Protein AF-A0A934XVU7-F1 (afdb_monomer_lite)

Foldseek 3Di:
DDDDDDDDDPVVCVVCVVVVVCVVVVVVVVVVVVVVVVVCVVPPVVVVVVVVVVVVVVVPDDDDDPPPPPPPPPPDDDDPPVDDPVVVVVVVVVVVVVD

Radius of gyration: 27.8 Å; chains: 1; bounding box: 63×39×66 Å

Sequence (99 aa):
MVTIPLQLPNELARQIMPLQDRLPEIIELGLRQLAAIRKAEITYPHAKQHVLDALASTGIVTLPTPSAQRKTRVRRTPIKAGGLPASEMIVAERRASYE

Secondary structure (DSSP, 8-state):
---------HHHHHHHGGGGGGHHHHHHHHHHHHHHHHHHHHHHHHHHHHHHHHHHHTSS--PPP----------PPPP--SSPPHHHHHHHHHHHT--

Structure (mmCIF, N/CA/C/O backbone):
data_AF-A0A934XVU7-F1
#
_entry.id   AF-A0A934XVU7-F1
#
loop_
_atom_site.group_PDB
_atom_site.id
_atom_site.type_symbol
_atom_site.label_atom_id
_atom_site.label_alt_id
_atom_site.label_comp_id
_atom_site.label_asym_id
_atom_site.label_entity_id
_atom_site.label_seq_id
_atom_site.pdbx_PDB_ins_code
_atom_site.Cartn_x
_atom_site.Cartn_y
_atom_site.Cartn_z
_atom_site.occupancy
_atom_site.B_iso_or_equiv
_atom_site.auth_seq_id
_atom_site.auth_comp_id
_atom_site.auth_asym_id
_atom_site.auth_atom_id
_atom_site.pdbx_PDB_model_num
ATOM 1 N N . MET A 1 1 ? 2.782 14.261 23.821 1.00 74.19 1 MET A N 1
ATOM 2 C CA . MET A 1 1 ? 3.497 13.712 22.647 1.00 74.19 1 MET A CA 1
ATOM 3 C C . MET A 1 1 ? 3.952 12.308 22.986 1.00 74.19 1 MET A C 1
ATOM 5 O O . MET A 1 1 ? 4.354 12.087 24.121 1.00 74.19 1 MET A O 1
ATOM 9 N N . VAL A 1 2 ? 3.846 11.374 22.044 1.00 84.75 2 VAL A N 1
ATOM 10 C CA . VAL A 1 2 ? 4.326 9.994 22.201 1.00 84.75 2 VAL A CA 1
ATOM 11 C C . VAL A 1 2 ? 5.432 9.785 21.174 1.00 84.75 2 VAL A C 1
ATOM 13 O O . VAL A 1 2 ? 5.242 10.127 20.009 1.00 84.75 2 VAL A O 1
ATOM 16 N N . THR A 1 3 ? 6.572 9.248 21.602 1.00 86.44 3 THR A N 1
ATOM 17 C CA . THR A 1 3 ? 7.717 8.969 20.726 1.00 86.44 3 THR A CA 1
ATOM 18 C C . THR A 1 3 ? 7.806 7.470 20.488 1.00 86.44 3 THR A C 1
ATOM 20 O O . THR A 1 3 ? 7.890 6.699 21.442 1.00 86.44 3 THR A O 1
ATOM 23 N N . ILE A 1 4 ? 7.788 7.059 19.220 1.00 84.62 4 ILE A N 1
ATOM 24 C CA . ILE A 1 4 ? 7.864 5.653 18.814 1.00 84.62 4 ILE A CA 1
ATOM 25 C C . ILE A 1 4 ? 9.166 5.459 18.026 1.00 84.62 4 ILE A C 1
ATOM 27 O O . ILE A 1 4 ? 9.293 6.036 16.944 1.00 84.62 4 ILE A O 1
ATOM 31 N N . PRO A 1 5 ? 10.143 4.685 18.534 1.00 87.25 5 PRO A N 1
ATOM 32 C CA . PRO A 1 5 ? 11.341 4.362 17.770 1.00 87.25 5 PRO A CA 1
ATOM 33 C C . PRO A 1 5 ? 10.997 3.369 16.653 1.00 87.25 5 PRO A C 1
ATOM 35 O O . PRO A 1 5 ? 10.317 2.370 16.886 1.00 87.25 5 PRO A O 1
ATOM 38 N N . LEU A 1 6 ? 11.479 3.635 15.439 1.00 84.88 6 LEU A N 1
ATOM 39 C CA . LEU A 1 6 ? 11.256 2.788 14.268 1.00 84.88 6 LEU A CA 1
ATOM 40 C C . LEU A 1 6 ? 12.588 2.246 13.755 1.00 84.88 6 LEU A C 1
ATOM 42 O O . LEU A 1 6 ? 13.559 2.987 13.620 1.00 84.88 6 LEU A O 1
ATOM 46 N N . GLN A 1 7 ? 12.614 0.955 13.435 1.00 90.69 7 GLN A N 1
ATOM 47 C CA . GLN A 1 7 ? 13.713 0.344 12.696 1.00 90.69 7 GLN A CA 1
ATOM 48 C C . GLN A 1 7 ? 13.332 0.300 11.219 1.00 90.69 7 GLN A C 1
ATOM 50 O O . GLN A 1 7 ? 12.301 -0.265 10.856 1.00 90.69 7 GLN A O 1
ATOM 55 N N . LEU A 1 8 ? 14.154 0.921 10.374 1.00 89.00 8 LEU A N 1
ATOM 56 C CA . LEU A 1 8 ? 13.930 1.005 8.935 1.00 89.00 8 LEU A CA 1
ATOM 57 C C . LEU A 1 8 ? 15.075 0.312 8.189 1.00 89.00 8 LEU A C 1
ATOM 59 O O . LEU A 1 8 ? 16.225 0.411 8.621 1.00 89.00 8 LEU A O 1
ATOM 63 N N . PRO A 1 9 ? 14.801 -0.347 7.050 1.00 95.00 9 PRO A N 1
ATOM 64 C CA . PRO A 1 9 ? 15.853 -0.819 6.161 1.00 95.00 9 PRO A CA 1
ATOM 65 C C . PRO A 1 9 ? 16.754 0.336 5.712 1.00 95.00 9 PRO A C 1
ATOM 67 O O . PRO A 1 9 ? 16.268 1.432 5.425 1.00 95.00 9 PRO A O 1
ATOM 70 N N . ASN A 1 10 ? 18.058 0.078 5.590 1.00 92.31 10 ASN A N 1
ATOM 71 C CA . ASN A 1 10 ? 19.056 1.102 5.255 1.00 92.31 10 ASN A CA 1
ATOM 72 C C . ASN A 1 10 ? 18.738 1.861 3.956 1.00 92.31 10 ASN A C 1
ATOM 74 O O . ASN A 1 10 ? 19.009 3.053 3.848 1.00 92.31 10 ASN A O 1
ATOM 78 N N . GLU A 1 11 ? 18.155 1.183 2.972 1.00 93.50 11 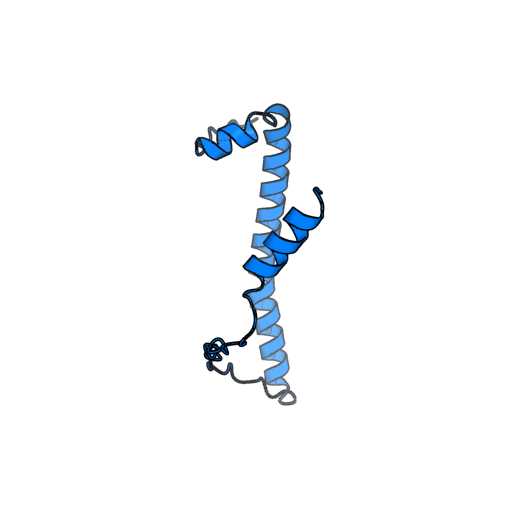GLU A N 1
ATOM 79 C CA . GLU A 1 11 ? 17.765 1.787 1.695 1.00 93.50 11 GLU A CA 1
ATOM 80 C C . GLU A 1 11 ? 16.638 2.810 1.870 1.00 93.50 11 GLU A C 1
ATOM 82 O O . GLU A 1 11 ? 16.738 3.935 1.380 1.00 93.50 11 GLU A O 1
ATOM 87 N N . LEU A 1 12 ? 15.608 2.452 2.642 1.00 88.62 12 LEU A N 1
ATOM 88 C CA . LEU A 1 12 ? 14.505 3.347 2.988 1.00 88.62 12 LEU A CA 1
ATOM 89 C C . LEU A 1 12 ? 14.991 4.516 3.842 1.00 88.62 12 LEU A C 1
ATOM 91 O O . LEU A 1 12 ? 14.612 5.654 3.586 1.00 88.62 12 LEU A O 1
ATOM 95 N N . ALA A 1 13 ? 15.879 4.260 4.805 1.00 90.12 13 ALA A N 1
ATOM 96 C CA . ALA A 1 13 ? 16.467 5.311 5.626 1.00 90.12 13 ALA A CA 1
ATOM 97 C C . ALA A 1 13 ? 17.184 6.363 4.764 1.00 90.12 13 ALA A C 1
ATOM 99 O O . ALA A 1 13 ? 16.967 7.554 4.959 1.00 90.12 13 ALA A O 1
ATOM 100 N N . ARG A 1 14 ? 17.962 5.943 3.754 1.00 92.81 14 ARG A N 1
ATOM 101 C CA . ARG A 1 14 ? 18.642 6.864 2.821 1.00 92.81 14 ARG A CA 1
ATOM 102 C C . ARG A 1 14 ? 17.670 7.702 1.994 1.00 92.81 14 ARG A C 1
ATOM 104 O O . ARG A 1 14 ? 17.941 8.873 1.757 1.00 92.81 14 ARG A O 1
ATOM 111 N N . GLN A 1 15 ? 16.559 7.117 1.557 1.00 88.06 15 GLN A N 1
ATOM 112 C CA . GLN A 1 15 ? 15.545 7.825 0.767 1.00 88.06 15 GLN A CA 1
ATOM 113 C C . GLN A 1 15 ? 14.733 8.815 1.605 1.00 88.06 15 GLN A C 1
ATOM 115 O O . GLN A 1 15 ? 14.298 9.845 1.100 1.00 88.06 15 GLN A O 1
ATOM 120 N N . ILE A 1 16 ? 14.529 8.495 2.880 1.00 89.00 16 ILE A N 1
ATOM 121 C CA . ILE A 1 16 ? 13.703 9.269 3.804 1.00 89.00 16 ILE A CA 1
ATOM 122 C C . ILE A 1 16 ? 14.508 10.365 4.509 1.00 89.00 16 ILE A C 1
ATOM 124 O O . ILE A 1 16 ? 13.935 11.380 4.892 1.00 89.00 16 ILE A O 1
ATOM 128 N N . MET A 1 17 ? 15.824 10.195 4.657 1.00 88.50 17 MET A N 1
ATOM 129 C CA . MET A 1 17 ? 16.709 11.153 5.327 1.00 88.50 17 MET A CA 1
ATOM 130 C C . MET A 1 17 ? 16.531 12.610 4.845 1.00 88.50 17 MET A C 1
ATOM 132 O O . MET A 1 17 ? 16.439 13.488 5.699 1.00 88.50 17 MET A O 1
ATOM 136 N N . PRO A 1 18 ? 16.384 12.910 3.534 1.00 94.06 18 PRO A N 1
ATOM 137 C CA . PRO A 1 18 ? 16.143 14.279 3.062 1.00 94.06 18 PRO A CA 1
ATOM 138 C C . PRO A 1 18 ? 14.774 14.856 3.458 1.00 94.06 18 PRO A C 1
ATOM 140 O O . PRO A 1 18 ? 14.553 16.056 3.344 1.00 94.06 18 PRO A O 1
ATOM 143 N N . LEU A 1 19 ? 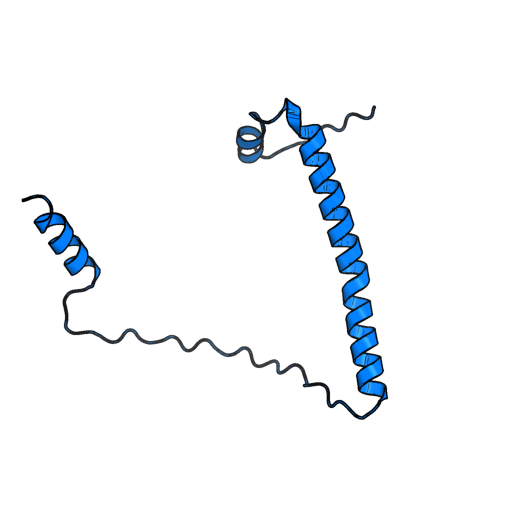13.836 14.006 3.877 1.00 90.88 19 LEU A N 1
ATOM 144 C CA . LEU A 1 19 ? 12.461 14.354 4.236 1.00 90.88 19 LEU A CA 1
ATOM 145 C C . LEU A 1 19 ? 12.222 14.275 5.751 1.00 90.88 19 LEU A C 1
ATOM 147 O O . LEU A 1 19 ? 11.069 14.261 6.180 1.00 90.88 19 LEU A O 1
ATOM 151 N N . GLN A 1 20 ? 13.285 14.215 6.561 1.00 87.69 20 GLN A N 1
ATOM 152 C CA . GLN A 1 20 ? 13.195 14.002 8.007 1.00 87.69 20 GLN A CA 1
ATOM 153 C C . GLN A 1 20 ? 12.284 15.021 8.708 1.00 87.69 20 GLN A C 1
ATOM 155 O O . GLN A 1 20 ? 11.485 14.633 9.558 1.00 87.69 20 GLN A O 1
ATOM 160 N N . ASP A 1 21 ? 12.321 16.286 8.288 1.00 91.12 21 ASP A N 1
ATOM 161 C CA . ASP A 1 21 ? 11.489 17.351 8.864 1.00 91.12 21 ASP A CA 1
ATOM 162 C C . ASP A 1 21 ? 9.992 17.176 8.561 1.00 91.12 21 ASP A C 1
ATOM 164 O O . ASP A 1 21 ? 9.140 17.656 9.304 1.00 91.12 21 ASP A O 1
ATOM 168 N N . ARG A 1 22 ? 9.657 16.454 7.482 1.00 91.06 22 ARG A N 1
ATOM 169 C CA . ARG A 1 22 ? 8.277 16.184 7.039 1.00 91.06 22 ARG A CA 1
ATOM 170 C C . ARG A 1 22 ? 7.810 14.768 7.351 1.00 91.06 22 ARG A C 1
ATOM 172 O O . ARG A 1 22 ? 6.679 14.405 7.030 1.00 91.06 22 ARG A O 1
ATOM 179 N N . LEU A 1 23 ? 8.654 13.955 7.985 1.00 89.44 23 LEU A N 1
ATOM 180 C CA . LEU A 1 23 ? 8.314 12.585 8.352 1.00 89.44 23 LEU A CA 1
ATOM 181 C C . LEU A 1 23 ? 7.017 12.465 9.159 1.00 89.44 23 LEU A C 1
ATOM 183 O O . LEU A 1 23 ? 6.230 11.574 8.835 1.00 89.44 23 LEU A O 1
ATOM 187 N N . PRO A 1 24 ? 6.751 13.324 10.162 1.00 88.38 24 PRO A N 1
ATOM 188 C CA . PRO A 1 24 ? 5.506 13.242 10.920 1.00 88.38 24 PRO A CA 1
ATOM 189 C C . PRO A 1 24 ? 4.265 13.362 10.027 1.00 88.38 24 PRO A C 1
ATOM 191 O O . PRO A 1 24 ? 3.350 12.548 10.138 1.00 88.38 24 PRO A O 1
ATOM 194 N N . GLU A 1 25 ? 4.267 14.313 9.090 1.00 90.50 25 GLU A N 1
ATOM 195 C CA . GLU A 1 25 ? 3.157 14.549 8.159 1.00 90.50 25 GLU A CA 1
ATOM 196 C C . GLU A 1 25 ? 2.979 13.383 7.178 1.00 90.50 25 GLU A C 1
ATOM 198 O O . GLU A 1 25 ? 1.861 12.926 6.934 1.00 90.50 25 GLU A O 1
ATOM 203 N N . ILE A 1 26 ? 4.085 12.856 6.644 1.00 90.31 26 ILE A N 1
ATOM 204 C CA . ILE A 1 26 ? 4.074 11.712 5.721 1.00 90.31 26 ILE A CA 1
ATOM 205 C C . ILE A 1 26 ? 3.506 10.469 6.415 1.00 90.31 26 ILE A C 1
ATOM 207 O O . ILE A 1 26 ? 2.668 9.765 5.845 1.00 90.31 26 ILE A O 1
ATOM 211 N N . ILE A 1 27 ? 3.940 10.203 7.650 1.00 90.62 27 ILE A N 1
ATOM 212 C CA . ILE A 1 27 ? 3.457 9.069 8.443 1.00 90.62 27 ILE A CA 1
ATOM 213 C C . ILE A 1 27 ? 1.968 9.244 8.752 1.00 90.62 27 ILE A C 1
ATOM 215 O O . ILE A 1 27 ? 1.202 8.293 8.598 1.00 90.62 27 ILE A O 1
ATOM 219 N N . GLU A 1 28 ? 1.530 10.446 9.130 1.00 92.12 28 GLU A N 1
ATOM 220 C CA . GLU A 1 28 ? 0.117 10.723 9.388 1.00 92.12 28 GLU A CA 1
ATOM 221 C C . GLU A 1 28 ? -0.754 10.465 8.148 1.00 92.12 28 GLU A C 1
ATOM 223 O O . GLU A 1 28 ? -1.768 9.764 8.235 1.00 92.12 28 GLU A O 1
ATOM 228 N N . LEU A 1 29 ? -0.345 10.973 6.981 1.00 92.81 29 LEU A N 1
ATOM 229 C CA . LEU A 1 29 ? -1.046 10.748 5.715 1.00 92.81 29 LEU A CA 1
ATOM 230 C C . LEU A 1 29 ? -1.104 9.259 5.358 1.00 92.81 29 LEU A C 1
ATOM 232 O O . LEU A 1 29 ? -2.178 8.747 5.026 1.00 92.81 29 LEU A O 1
ATOM 236 N N . GLY A 1 30 ? 0.017 8.546 5.490 1.00 90.50 30 GLY A N 1
ATOM 237 C CA . GLY A 1 30 ? 0.082 7.107 5.247 1.00 90.50 30 GLY A CA 1
ATOM 238 C C . GLY A 1 30 ? -0.849 6.314 6.168 1.00 90.50 30 GLY A C 1
ATOM 239 O O . GLY A 1 30 ? -1.578 5.435 5.708 1.00 90.50 30 GLY A O 1
ATOM 240 N N . LEU A 1 31 ? -0.906 6.658 7.459 1.00 92.12 31 LEU A N 1
ATOM 241 C CA . LEU A 1 31 ? -1.800 6.006 8.420 1.00 92.12 31 LEU A CA 1
ATOM 242 C C . LEU A 1 31 ? -3.276 6.290 8.128 1.00 92.12 31 LEU A C 1
ATOM 244 O O . LEU A 1 31 ? -4.096 5.371 8.201 1.00 92.12 31 LEU A O 1
ATOM 248 N N . ARG A 1 32 ? -3.629 7.526 7.747 1.00 88.75 32 ARG A N 1
ATOM 249 C CA . ARG A 1 32 ? -4.994 7.870 7.312 1.00 88.75 32 ARG A CA 1
ATOM 250 C C . ARG A 1 32 ? -5.403 7.048 6.091 1.00 88.75 32 ARG A C 1
ATOM 252 O O . ARG A 1 32 ? -6.5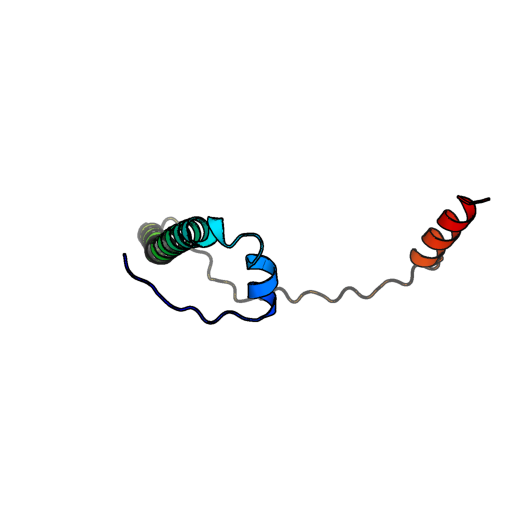06 6.500 6.066 1.00 88.75 32 ARG A O 1
ATOM 259 N N . GLN A 1 33 ? -4.510 6.913 5.112 1.00 89.31 33 GLN A N 1
ATOM 260 C CA . GLN A 1 33 ? -4.764 6.120 3.914 1.00 89.31 33 GLN A CA 1
ATOM 261 C C . GLN A 1 33 ? -4.916 4.629 4.240 1.00 89.31 33 GLN A C 1
ATOM 263 O O . GLN A 1 33 ? -5.870 4.004 3.781 1.00 89.31 33 GLN A O 1
ATOM 268 N N . LEU A 1 34 ? -4.050 4.061 5.085 1.00 86.12 34 LEU A N 1
ATOM 269 C CA . LEU A 1 34 ? -4.171 2.669 5.531 1.00 86.12 34 LEU A CA 1
ATOM 270 C C . LEU A 1 34 ? -5.470 2.419 6.303 1.00 86.12 34 LEU A C 1
ATOM 272 O O . LEU A 1 34 ? -6.109 1.387 6.111 1.00 86.12 34 LEU A O 1
ATOM 276 N N . ALA A 1 35 ? -5.897 3.359 7.148 1.00 83.88 35 ALA A N 1
ATOM 277 C CA . ALA A 1 35 ? -7.173 3.263 7.848 1.00 83.88 35 ALA A CA 1
ATOM 278 C C . ALA A 1 35 ? -8.362 3.302 6.874 1.00 83.88 35 ALA A C 1
ATOM 280 O O . ALA A 1 35 ? -9.315 2.540 7.044 1.00 83.88 35 ALA A O 1
ATOM 281 N N . ALA A 1 36 ? -8.304 4.148 5.841 1.00 80.75 36 ALA A N 1
ATOM 282 C CA . ALA A 1 36 ? -9.323 4.209 4.796 1.00 80.75 36 ALA A CA 1
ATOM 283 C C . ALA A 1 36 ? -9.374 2.917 3.967 1.00 80.75 36 ALA A C 1
ATOM 285 O O . ALA A 1 36 ? -10.461 2.388 3.746 1.00 80.75 36 ALA A O 1
ATOM 286 N N . ILE A 1 37 ? -8.216 2.369 3.580 1.00 78.50 37 ILE A N 1
ATOM 287 C CA . ILE A 1 37 ? -8.121 1.092 2.859 1.00 78.50 37 ILE A CA 1
ATOM 288 C C . ILE A 1 37 ? -8.678 -0.042 3.715 1.00 78.50 37 ILE A C 1
ATOM 290 O O . ILE A 1 37 ? -9.529 -0.776 3.239 1.00 78.50 37 ILE A O 1
ATOM 294 N N . ARG A 1 38 ? -8.299 -0.149 4.994 1.00 75.50 38 ARG A N 1
ATOM 295 C CA . ARG A 1 38 ? -8.850 -1.179 5.891 1.00 75.50 38 ARG A CA 1
ATOM 296 C C . ARG A 1 38 ? -10.362 -1.049 6.052 1.00 75.50 38 ARG A C 1
ATOM 298 O O . ARG A 1 38 ? -11.070 -2.044 5.985 1.00 75.50 38 ARG A O 1
ATOM 305 N N . LYS A 1 39 ? -10.886 0.168 6.222 1.00 69.94 39 LYS A N 1
ATOM 306 C CA . LYS A 1 39 ? -12.341 0.398 6.279 1.00 69.94 39 LYS A CA 1
ATOM 307 C C . LYS A 1 39 ? -13.029 -0.008 4.976 1.00 69.94 39 LYS A C 1
ATOM 309 O O . LYS A 1 39 ? -14.096 -0.615 5.020 1.00 69.94 39 LYS A O 1
ATOM 314 N N . ALA A 1 40 ? -12.414 0.285 3.835 1.00 63.72 40 ALA A N 1
ATOM 315 C CA . ALA A 1 40 ? -12.898 -0.133 2.529 1.00 63.72 40 ALA A CA 1
ATOM 316 C C . ALA A 1 40 ? -12.866 -1.668 2.403 1.00 63.72 40 ALA A C 1
ATOM 318 O O . ALA A 1 40 ? -13.890 -2.271 2.106 1.00 63.72 40 ALA A O 1
ATOM 319 N N . GLU A 1 41 ? -11.750 -2.321 2.710 1.00 61.16 41 GLU A N 1
ATOM 320 C CA . GLU A 1 41 ? -11.617 -3.782 2.700 1.00 61.16 41 GLU A CA 1
ATOM 321 C C . GLU A 1 41 ? -12.576 -4.485 3.661 1.00 61.16 41 GLU A C 1
ATOM 323 O O . GLU A 1 41 ? -12.948 -5.619 3.402 1.00 61.16 41 GLU A O 1
ATOM 328 N N . ILE A 1 42 ? -13.022 -3.832 4.734 1.00 58.06 42 ILE A N 1
ATOM 329 C CA . ILE A 1 42 ? -14.056 -4.372 5.626 1.00 58.06 42 ILE A CA 1
ATOM 330 C C . ILE A 1 42 ? -15.466 -4.129 5.054 1.00 58.06 42 ILE A C 1
ATOM 332 O O . ILE A 1 42 ? -16.343 -4.980 5.182 1.00 58.06 42 ILE A O 1
ATOM 336 N N . THR A 1 43 ? -15.702 -2.999 4.381 1.00 55.53 43 THR A N 1
ATOM 337 C CA . THR A 1 43 ? -17.036 -2.619 3.871 1.00 55.53 43 THR A CA 1
ATOM 338 C C . THR A 1 43 ? -17.380 -3.276 2.526 1.00 55.53 43 THR A C 1
ATOM 340 O O . THR A 1 43 ? -18.513 -3.703 2.303 1.00 55.53 43 THR A O 1
ATOM 343 N N . TYR A 1 44 ? -16.416 -3.391 1.612 1.00 53.22 44 TYR A N 1
ATOM 344 C CA . TYR A 1 44 ? -16.653 -3.830 0.234 1.00 53.22 44 TYR A CA 1
ATOM 345 C C . TYR A 1 44 ? -16.863 -5.338 0.005 1.00 53.22 44 TYR A C 1
ATOM 347 O O . TYR A 1 44 ? -17.657 -5.657 -0.886 1.00 53.22 44 TYR A O 1
ATOM 355 N N . PRO A 1 45 ? -16.245 -6.291 0.737 1.00 56.94 45 PRO A N 1
ATOM 356 C CA . PRO A 1 45 ? -16.516 -7.706 0.492 1.00 56.94 45 PRO A CA 1
ATOM 357 C C . PRO A 1 45 ? -17.944 -8.067 0.907 1.00 56.94 45 PRO A C 1
ATOM 359 O O . PRO A 1 45 ? -18.625 -8.780 0.174 1.00 56.94 45 PRO A O 1
ATOM 362 N N . HIS A 1 46 ? -18.444 -7.498 2.009 1.00 55.84 46 HIS A N 1
ATOM 363 C CA . HIS A 1 46 ? -19.814 -7.729 2.460 1.00 55.84 46 HIS A CA 1
ATOM 364 C C . HIS A 1 46 ? -20.845 -7.018 1.584 1.00 55.84 46 HIS A C 1
ATOM 366 O O . HIS A 1 46 ? -21.847 -7.630 1.230 1.00 55.84 46 HIS A O 1
ATOM 372 N N . ALA A 1 47 ? -20.596 -5.774 1.161 1.00 61.94 47 ALA A N 1
ATOM 373 C CA . ALA A 1 47 ? -21.533 -5.053 0.299 1.00 61.94 47 ALA A CA 1
ATOM 374 C C . ALA A 1 47 ? -21.735 -5.756 -1.053 1.00 61.94 47 ALA A C 1
ATOM 376 O O . ALA A 1 47 ? -22.864 -5.899 -1.519 1.00 61.94 47 ALA A O 1
ATOM 377 N N . LYS A 1 48 ? -20.655 -6.254 -1.668 1.00 66.31 48 LYS A N 1
ATOM 378 C CA . LYS A 1 48 ? -20.752 -6.998 -2.928 1.00 66.31 48 LYS A CA 1
ATOM 379 C C . LYS A 1 48 ? -21.478 -8.330 -2.744 1.00 66.31 48 LYS A C 1
ATOM 381 O O . LYS A 1 48 ? -22.317 -8.660 -3.574 1.00 66.31 48 LYS A O 1
ATOM 386 N N . GLN A 1 49 ? -21.183 -9.065 -1.670 1.00 68.69 49 GLN A N 1
ATOM 387 C CA . GLN A 1 49 ? -21.853 -10.332 -1.379 1.00 68.69 49 GLN A CA 1
ATOM 388 C C . GLN A 1 49 ? -23.353 -10.122 -1.130 1.00 68.69 49 GLN A C 1
ATOM 390 O O . GLN A 1 49 ? -24.160 -10.795 -1.752 1.00 68.69 49 GLN A O 1
ATOM 395 N N . HIS A 1 50 ? -23.734 -9.107 -0.348 1.00 66.44 50 HIS A N 1
ATOM 396 C CA . HIS A 1 50 ? -25.138 -8.760 -0.112 1.00 66.44 50 HIS A CA 1
ATOM 397 C C . HIS A 1 50 ? -25.888 -8.372 -1.388 1.00 66.44 50 HIS A C 1
ATOM 399 O O . HIS A 1 50 ? -27.041 -8.756 -1.560 1.00 66.44 50 HIS A O 1
ATOM 405 N N . VAL A 1 51 ? -25.248 -7.630 -2.297 1.00 72.44 51 VAL A N 1
ATOM 406 C CA . VAL A 1 51 ? -25.848 -7.296 -3.596 1.00 72.44 51 VAL A CA 1
ATOM 407 C C . VAL A 1 51 ? -25.990 -8.546 -4.464 1.00 72.44 51 VAL A C 1
ATOM 409 O O . VAL A 1 51 ? -27.026 -8.723 -5.094 1.00 72.44 51 VAL A O 1
ATOM 412 N N . LEU A 1 52 ? -24.994 -9.435 -4.483 1.00 73.94 52 LEU A N 1
ATOM 413 C CA . LEU A 1 52 ? -25.085 -10.703 -5.210 1.00 73.94 52 LEU A CA 1
ATOM 414 C C . LEU A 1 52 ? -26.181 -11.612 -4.640 1.00 73.94 52 LEU A C 1
ATOM 416 O O . LEU A 1 52 ? -26.941 -12.176 -5.419 1.00 73.94 52 LEU A O 1
ATOM 420 N N . ASP A 1 53 ? -26.311 -11.695 -3.317 1.00 74.62 53 ASP A N 1
ATOM 421 C CA . ASP A 1 53 ? -27.347 -12.479 -2.639 1.00 74.62 53 ASP A CA 1
ATOM 422 C C . ASP A 1 53 ? -28.747 -11.894 -2.893 1.00 74.62 53 ASP A C 1
ATOM 424 O O . ASP A 1 53 ? -29.692 -12.636 -3.159 1.00 74.62 53 ASP A O 1
ATOM 428 N N . ALA A 1 54 ? -28.888 -10.563 -2.889 1.00 76.25 54 ALA A N 1
ATOM 429 C CA . ALA A 1 54 ? -30.138 -9.882 -3.229 1.00 76.25 54 ALA A CA 1
ATOM 430 C C . ALA A 1 54 ? -30.519 -10.056 -4.710 1.00 76.25 54 ALA A C 1
ATOM 432 O O . ALA A 1 54 ? -31.686 -10.237 -5.040 1.00 76.25 54 ALA A O 1
ATOM 433 N N . LEU A 1 55 ? -29.545 -10.032 -5.621 1.00 75.19 55 LEU A N 1
ATOM 434 C CA . LEU A 1 55 ? -29.793 -10.287 -7.041 1.00 75.19 55 LEU A CA 1
ATOM 435 C C . LEU A 1 55 ? -30.119 -11.765 -7.294 1.00 75.19 55 LEU A C 1
ATOM 437 O O . LEU A 1 55 ? -31.022 -12.055 -8.075 1.00 75.19 55 LEU A O 1
ATOM 441 N N . ALA A 1 56 ? -29.455 -12.693 -6.601 1.00 73.75 56 ALA A N 1
ATOM 442 C CA . ALA A 1 56 ? -29.757 -14.119 -6.670 1.00 73.75 56 ALA A CA 1
ATOM 443 C C . ALA A 1 56 ? -31.158 -14.439 -6.122 1.00 73.75 56 ALA A C 1
ATOM 445 O O . ALA A 1 56 ? -31.880 -15.231 -6.726 1.00 73.75 56 ALA A O 1
ATOM 446 N N . SER A 1 57 ? -31.578 -13.793 -5.026 1.00 74.50 57 SER A N 1
ATOM 447 C CA . SER A 1 57 ? -32.899 -14.017 -4.421 1.00 74.50 57 SER A CA 1
ATOM 448 C C . SER A 1 57 ? -34.059 -13.529 -5.291 1.00 74.50 57 SER A C 1
ATOM 450 O O . SER A 1 57 ? -35.164 -14.054 -5.180 1.00 74.50 57 SER A O 1
ATOM 452 N N . THR A 1 58 ? -33.815 -12.581 -6.202 1.00 74.06 58 THR A N 1
ATOM 453 C CA . THR A 1 58 ? -34.841 -12.123 -7.153 1.00 74.06 58 THR A CA 1
ATOM 454 C C . THR A 1 58 ? -35.167 -13.157 -8.232 1.00 74.06 58 THR A C 1
ATOM 456 O O . THR A 1 58 ? -36.208 -13.050 -8.871 1.00 74.06 58 THR A O 1
ATOM 459 N N . GLY A 1 59 ? -34.290 -14.142 -8.476 1.00 67.31 59 GLY A N 1
ATOM 460 C CA . GLY A 1 59 ? -34.468 -15.149 -9.530 1.00 67.31 59 GLY A CA 1
ATOM 461 C C . GLY A 1 59 ? -34.406 -14.603 -10.965 1.00 67.31 59 GLY A C 1
ATOM 462 O O . GLY A 1 59 ? -34.551 -15.369 -11.914 1.00 67.31 59 GLY A O 1
ATOM 463 N N . ILE A 1 60 ? -34.176 -13.296 -11.138 1.00 69.00 60 ILE A N 1
ATOM 464 C CA . ILE A 1 60 ? -34.114 -12.614 -12.442 1.00 69.00 60 ILE A CA 1
ATOM 465 C C . ILE A 1 60 ? -32.706 -12.712 -13.044 1.00 69.00 60 ILE A C 1
ATOM 467 O O . ILE A 1 60 ? -32.542 -12.705 -14.263 1.00 69.00 60 ILE A O 1
ATOM 471 N N . VAL A 1 61 ? -31.676 -12.798 -12.196 1.00 61.69 61 VAL A N 1
ATOM 472 C CA . VAL A 1 61 ? -30.272 -12.743 -12.613 1.00 61.69 61 VAL A CA 1
ATOM 473 C C . VAL A 1 61 ? -29.605 -14.098 -12.411 1.00 61.69 61 VAL A C 1
ATOM 475 O O . VAL A 1 61 ? -29.368 -14.532 -11.286 1.00 61.69 61 VAL A O 1
ATOM 478 N N . THR A 1 62 ? -29.225 -14.749 -13.509 1.00 67.56 62 THR A N 1
ATOM 479 C CA . THR A 1 62 ? -28.342 -15.918 -13.481 1.00 67.56 62 THR A CA 1
ATOM 480 C C . THR A 1 62 ? -26.914 -15.441 -13.228 1.00 67.56 62 THR A C 1
ATOM 482 O O . THR A 1 62 ? -26.276 -14.857 -14.107 1.00 67.56 62 THR A O 1
ATOM 485 N N . LEU A 1 63 ? -26.401 -15.652 -12.015 1.00 64.62 63 LEU A N 1
ATOM 486 C CA . LEU A 1 63 ? -25.015 -15.310 -11.704 1.00 64.62 63 LEU A CA 1
ATOM 487 C C . LEU A 1 63 ? -24.070 -16.216 -12.512 1.00 64.62 63 LEU A C 1
ATOM 489 O O . LEU A 1 63 ? -24.227 -17.440 -12.479 1.00 64.62 63 LEU A O 1
ATOM 493 N N . PRO A 1 64 ? -23.080 -15.660 -13.236 1.00 60.06 64 PRO A N 1
ATOM 494 C CA . PRO A 1 64 ? -22.111 -16.476 -13.945 1.00 60.06 64 PRO A CA 1
ATOM 495 C C . PRO A 1 64 ? -21.293 -17.267 -12.922 1.00 60.06 64 PRO A C 1
ATOM 497 O O . PRO A 1 64 ? -20.599 -16.690 -12.084 1.00 60.06 64 PRO A O 1
ATOM 500 N N . THR A 1 65 ? -21.362 -18.598 -12.996 1.00 62.88 65 THR A N 1
ATOM 501 C CA . THR A 1 65 ? -20.459 -19.489 -12.259 1.00 62.88 65 THR A CA 1
ATOM 502 C C . THR A 1 65 ? -19.021 -19.026 -12.488 1.00 62.88 65 THR A C 1
ATOM 504 O O . THR A 1 65 ? -18.655 -18.798 -13.647 1.00 62.88 65 THR A O 1
ATOM 507 N N . PRO A 1 66 ? -18.189 -18.879 -11.440 1.00 55.28 66 PRO A N 1
ATOM 508 C CA . PRO A 1 66 ? -16.793 -18.517 -11.620 1.00 55.28 66 PRO A CA 1
ATOM 509 C C . PRO A 1 66 ? -16.124 -19.617 -12.445 1.00 55.28 66 PRO A C 1
ATOM 511 O O . PRO A 1 66 ? -15.799 -20.688 -11.936 1.00 55.28 66 PRO A O 1
ATOM 514 N N . SER A 1 67 ? -15.958 -19.385 -13.750 1.00 54.22 67 SER A N 1
ATOM 515 C CA . SER A 1 67 ? -15.288 -20.347 -14.610 1.00 54.22 67 SER A CA 1
ATOM 516 C C . SER A 1 67 ? -13.831 -20.387 -14.164 1.00 54.22 67 SER A C 1
ATOM 518 O O . SER A 1 67 ? -13.069 -19.455 -14.425 1.00 54.22 67 SER A O 1
ATOM 520 N N . ALA A 1 68 ? -13.425 -21.471 -13.509 1.00 54.88 68 ALA A N 1
ATOM 521 C CA . ALA A 1 68 ? -12.042 -21.749 -13.125 1.00 54.88 68 ALA A CA 1
ATOM 522 C C . ALA A 1 68 ? -11.115 -21.980 -14.339 1.00 54.88 68 ALA A C 1
ATOM 524 O O . ALA A 1 68 ? -10.041 -22.567 -14.220 1.00 54.88 68 ALA A O 1
ATOM 525 N N . GLN A 1 69 ? -11.498 -21.529 -15.533 1.00 56.75 69 GLN A N 1
ATOM 526 C CA . GLN A 1 69 ? -10.659 -21.597 -16.711 1.00 56.75 69 GLN A CA 1
ATOM 527 C C . GLN A 1 69 ? -9.691 -20.418 -16.694 1.00 56.75 69 GLN A C 1
ATOM 529 O O . GLN A 1 69 ? -9.906 -19.372 -17.309 1.00 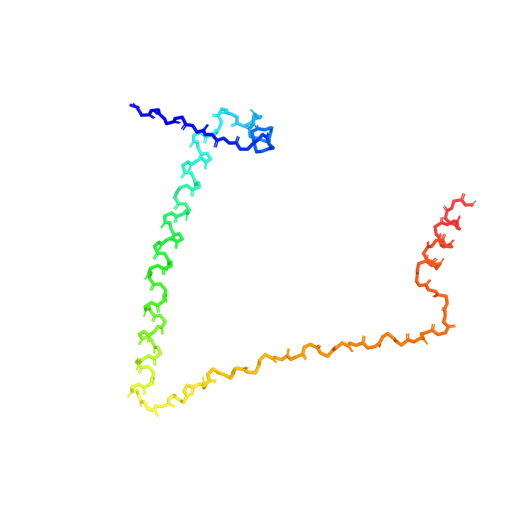56.75 69 GLN A O 1
ATOM 534 N N . ARG A 1 70 ? -8.569 -20.615 -15.989 1.00 54.03 70 ARG A N 1
ATOM 535 C CA . ARG A 1 70 ? -7.317 -19.922 -16.304 1.00 54.03 70 ARG A CA 1
ATOM 536 C C . ARG A 1 70 ? -7.108 -20.057 -17.810 1.00 54.03 70 ARG A C 1
ATOM 538 O O . ARG A 1 70 ? -6.760 -21.134 -18.284 1.00 54.03 70 ARG A O 1
ATOM 545 N N . LYS A 1 71 ? -7.328 -18.976 -18.562 1.00 58.66 71 LYS A N 1
ATOM 546 C CA . LYS A 1 71 ? -6.958 -18.910 -19.977 1.00 58.66 71 LYS A CA 1
ATOM 547 C C . LYS A 1 71 ? -5.453 -19.146 -20.053 1.00 58.66 71 LYS A C 1
ATOM 549 O O . LYS A 1 71 ? -4.665 -18.271 -19.695 1.00 58.66 71 LYS A O 1
ATOM 554 N N . THR A 1 72 ? -5.054 -20.349 -20.447 1.00 61.91 72 THR A N 1
ATOM 555 C CA . THR A 1 72 ? -3.663 -20.713 -20.693 1.00 61.91 72 THR A CA 1
ATOM 556 C C . THR A 1 72 ? -3.134 -19.731 -21.729 1.00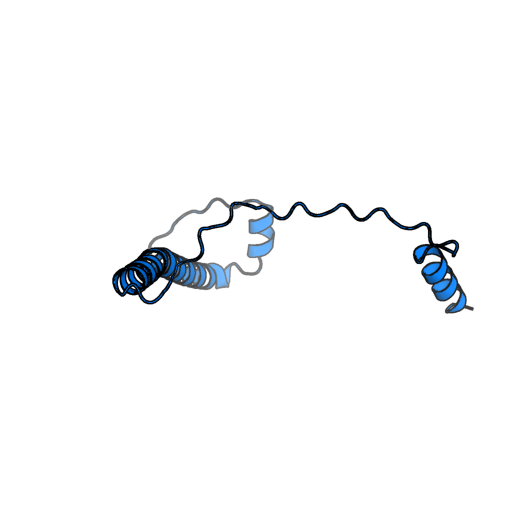 61.91 72 THR A C 1
ATOM 558 O O . THR A 1 72 ? -3.619 -19.691 -22.859 1.00 61.91 72 THR A O 1
ATOM 561 N N . ARG A 1 73 ? -2.184 -18.869 -21.341 1.00 61.66 73 ARG A N 1
ATOM 562 C CA . ARG A 1 73 ? -1.509 -17.983 -22.294 1.00 61.66 73 ARG A CA 1
ATOM 563 C C . ARG A 1 73 ? -0.812 -18.875 -23.313 1.00 61.66 73 ARG A C 1
ATOM 565 O O . ARG A 1 73 ? 0.191 -19.507 -22.992 1.00 61.66 73 ARG A O 1
ATOM 572 N N . VAL A 1 74 ? -1.362 -18.940 -24.521 1.00 67.00 74 VAL A N 1
ATOM 573 C CA . VAL A 1 74 ? -0.733 -19.630 -25.645 1.00 67.00 74 VAL A CA 1
ATOM 574 C C . VAL A 1 74 ? 0.614 -18.949 -25.874 1.00 67.00 74 VAL A C 1
ATOM 576 O O . VAL A 1 74 ? 0.667 -17.761 -26.199 1.00 67.00 74 VAL A O 1
ATOM 579 N N . ARG A 1 75 ? 1.711 -19.677 -25.633 1.00 63.00 75 ARG A N 1
ATOM 580 C CA . ARG A 1 75 ? 3.059 -19.215 -25.967 1.00 63.00 75 ARG A CA 1
ATOM 581 C C . ARG A 1 75 ? 3.098 -19.018 -27.479 1.00 63.00 75 ARG A C 1
ATOM 583 O O . ARG A 1 75 ? 3.112 -19.989 -28.226 1.00 63.00 75 ARG A O 1
ATOM 590 N N . ARG A 1 76 ? 3.064 -17.763 -27.929 1.00 70.69 76 ARG A N 1
ATOM 591 C CA . ARG A 1 76 ? 3.240 -17.433 -29.345 1.00 70.69 76 ARG A CA 1
ATOM 592 C C . ARG A 1 76 ? 4.663 -17.823 -29.735 1.00 70.69 76 ARG A C 1
ATOM 594 O O . ARG A 1 76 ? 5.618 -17.298 -29.167 1.00 70.69 76 ARG A O 1
ATOM 601 N N . THR A 1 77 ? 4.795 -18.766 -30.660 1.00 69.62 77 THR A N 1
ATOM 602 C CA . THR A 1 77 ? 6.075 -19.096 -31.287 1.00 69.62 77 THR A CA 1
ATOM 603 C C . THR A 1 77 ? 6.530 -17.893 -32.114 1.00 69.62 77 THR A C 1
ATOM 605 O O . THR A 1 77 ? 5.751 -17.423 -32.949 1.00 69.62 77 THR A O 1
ATOM 608 N N . PRO A 1 78 ? 7.748 -17.368 -31.897 1.00 65.94 78 PRO A N 1
ATOM 609 C CA . PRO A 1 78 ? 8.276 -16.306 -32.733 1.00 65.94 78 PRO A CA 1
ATOM 610 C C . PRO A 1 78 ? 8.368 -16.801 -34.177 1.00 65.94 78 PRO A C 1
ATOM 612 O O . PRO A 1 78 ? 8.948 -17.852 -34.453 1.00 65.94 78 PRO A O 1
ATOM 615 N N . ILE A 1 79 ? 7.767 -16.049 -35.092 1.00 66.94 79 ILE A N 1
ATOM 616 C CA . ILE A 1 79 ? 7.860 -16.303 -36.527 1.00 66.94 79 ILE A CA 1
ATOM 617 C C . ILE A 1 79 ? 9.227 -15.777 -36.966 1.00 66.94 79 ILE A C 1
ATOM 619 O O . ILE A 1 79 ? 9.582 -14.645 -36.630 1.00 66.94 79 ILE A O 1
ATOM 623 N N . LYS A 1 80 ? 10.009 -16.581 -37.696 1.00 67.75 80 LYS A N 1
ATOM 624 C CA . LYS A 1 80 ? 11.247 -16.102 -38.321 1.00 67.75 80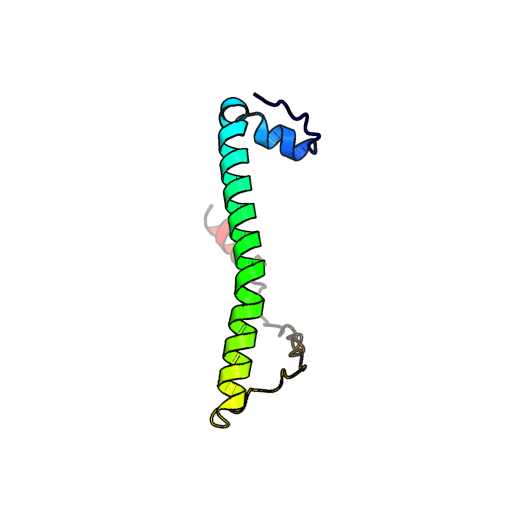 LYS A CA 1
ATOM 625 C C . LYS A 1 80 ? 10.875 -15.121 -39.434 1.00 67.75 80 LYS A C 1
ATOM 627 O O . LYS A 1 80 ? 10.601 -15.534 -40.555 1.00 67.75 80 LYS A O 1
ATOM 632 N N . ALA A 1 81 ? 10.827 -13.832 -39.116 1.00 68.44 81 ALA A N 1
ATOM 633 C CA . ALA A 1 81 ? 10.824 -12.793 -40.133 1.00 68.44 81 ALA A CA 1
ATOM 634 C C . ALA A 1 81 ? 12.204 -12.829 -40.804 1.00 68.44 81 ALA A C 1
ATOM 636 O O . ALA A 1 81 ? 13.210 -12.645 -40.129 1.00 68.44 81 ALA A O 1
ATOM 637 N N . GLY A 1 82 ? 12.266 -13.124 -42.104 1.00 73.56 82 GLY A N 1
ATOM 638 C CA . GLY A 1 82 ? 13.521 -13.243 -42.865 1.00 73.56 82 GLY A CA 1
ATOM 639 C C . GLY A 1 82 ? 14.267 -11.920 -43.088 1.00 73.56 82 GLY A C 1
ATOM 640 O O . GLY A 1 82 ? 15.081 -11.837 -44.000 1.00 73.56 82 GLY A O 1
ATOM 641 N N . GLY A 1 83 ? 13.952 -10.884 -42.310 1.00 79.00 83 GLY A N 1
ATOM 642 C CA . GLY A 1 83 ? 14.609 -9.583 -42.351 1.00 79.00 83 GLY A CA 1
ATOM 643 C C . GLY A 1 83 ? 15.663 -9.444 -41.258 1.00 79.00 83 GLY A C 1
ATOM 644 O O . GLY A 1 83 ? 15.758 -10.275 -40.351 1.00 79.00 83 GLY A O 1
ATOM 645 N N . LEU A 1 84 ? 16.432 -8.359 -41.339 1.00 77.75 84 LEU A N 1
ATOM 646 C CA . LEU A 1 84 ? 17.351 -7.978 -40.272 1.00 77.75 84 LEU A CA 1
ATOM 647 C C . LEU A 1 84 ? 16.557 -7.809 -38.968 1.00 77.75 84 LEU A C 1
ATOM 649 O O . LEU A 1 84 ? 15.452 -7.251 -38.985 1.00 77.75 84 LEU A O 1
ATOM 653 N N . PRO A 1 85 ? 17.075 -8.295 -37.831 1.00 82.38 85 PRO A N 1
ATOM 654 C CA . PRO A 1 85 ? 16.420 -8.079 -36.557 1.00 82.38 85 PRO A CA 1
ATOM 655 C C . PRO A 1 85 ? 16.291 -6.573 -36.310 1.00 82.38 85 PRO A C 1
ATOM 657 O O . PRO A 1 85 ? 17.188 -5.795 -36.632 1.00 82.38 85 PRO A O 1
ATOM 660 N N . ALA A 1 86 ? 15.178 -6.155 -35.701 1.00 79.00 86 ALA A N 1
ATOM 661 C CA . ALA A 1 86 ? 14.909 -4.740 -35.430 1.00 79.00 86 ALA A CA 1
ATOM 662 C C . ALA A 1 86 ? 16.072 -4.051 -34.690 1.00 79.00 86 ALA A C 1
ATOM 664 O O . ALA A 1 86 ? 16.342 -2.874 -34.907 1.00 79.00 86 ALA A O 1
ATOM 665 N N . SER A 1 87 ? 16.808 -4.800 -33.863 1.00 83.31 87 SER A N 1
ATOM 666 C CA . SER A 1 87 ? 18.024 -4.331 -33.200 1.00 83.31 87 SER A CA 1
ATOM 667 C C . SER A 1 87 ? 19.111 -3.873 -34.175 1.00 83.31 87 SER A C 1
ATOM 669 O O . SER A 1 87 ? 19.751 -2.858 -33.924 1.00 83.31 87 SER A O 1
ATOM 671 N N . GLU A 1 88 ? 19.318 -4.585 -35.281 1.00 84.50 88 GLU A N 1
ATOM 672 C CA . GLU A 1 88 ? 20.321 -4.225 -36.288 1.00 84.50 88 GLU A CA 1
ATOM 673 C C . GLU A 1 88 ? 19.887 -3.009 -37.104 1.00 84.50 88 GLU A C 1
ATOM 675 O O . GLU A 1 88 ? 20.704 -2.123 -37.347 1.00 84.50 88 GLU A O 1
ATOM 680 N N . MET A 1 89 ? 18.596 -2.903 -37.433 1.00 85.56 89 MET A N 1
ATOM 681 C CA . MET A 1 89 ? 18.052 -1.724 -38.116 1.00 85.56 89 MET A CA 1
ATOM 682 C C . MET A 1 89 ? 18.233 -0.449 -37.281 1.00 85.56 89 MET A C 1
ATOM 684 O O . MET A 1 89 ? 18.715 0.562 -37.784 1.00 85.56 89 MET A O 1
ATOM 688 N N . ILE A 1 90 ? 17.930 -0.517 -35.980 1.00 84.56 90 ILE A N 1
ATOM 689 C CA . ILE A 1 90 ? 18.067 0.621 -35.058 1.00 84.56 90 ILE A CA 1
ATOM 690 C C . ILE A 1 90 ? 19.532 1.059 -34.921 1.00 84.56 90 ILE A C 1
ATOM 692 O O . ILE A 1 90 ? 19.822 2.252 -34.824 1.00 84.56 90 ILE A O 1
ATOM 696 N N . VAL A 1 91 ? 20.470 0.108 -34.886 1.00 87.94 91 VAL A N 1
ATOM 697 C CA . VAL A 1 91 ? 21.905 0.419 -34.794 1.00 87.94 91 VAL A CA 1
ATOM 698 C C . VAL A 1 91 ? 22.414 1.059 -36.085 1.00 87.94 91 VAL A C 1
ATOM 700 O O . VAL A 1 91 ? 23.181 2.019 -36.010 1.00 87.94 91 VAL A O 1
ATOM 703 N N . ALA A 1 92 ? 21.983 0.562 -37.247 1.00 86.44 92 ALA A N 1
ATOM 704 C CA . ALA A 1 92 ? 22.353 1.130 -38.541 1.00 86.44 92 ALA A CA 1
ATOM 705 C C . ALA A 1 92 ? 21.873 2.583 -38.677 1.00 86.44 92 ALA A C 1
ATOM 707 O O . ALA A 1 92 ? 22.659 3.458 -39.032 1.00 86.44 92 ALA A O 1
ATOM 708 N N . GLU A 1 93 ? 20.625 2.859 -38.301 1.00 86.19 93 GLU A N 1
ATOM 709 C CA . GLU A 1 93 ? 20.050 4.204 -38.383 1.00 86.19 93 GLU A CA 1
ATOM 710 C C . GLU A 1 93 ? 20.714 5.197 -37.422 1.00 86.19 93 GLU A C 1
ATOM 712 O O . GLU A 1 93 ? 20.994 6.338 -37.793 1.00 86.19 93 GLU A O 1
ATOM 717 N N . ARG A 1 94 ? 21.077 4.757 -36.208 1.00 82.88 94 ARG A N 1
ATOM 718 C CA . ARG A 1 94 ? 21.858 5.609 -35.299 1.00 82.88 94 ARG A CA 1
ATOM 719 C C . ARG A 1 94 ? 23.221 5.959 -35.868 1.00 82.88 94 ARG A C 1
ATOM 721 O O . ARG A 1 94 ? 23.630 7.099 -35.723 1.00 82.88 94 ARG A O 1
ATOM 728 N N . ARG A 1 95 ? 23.927 5.011 -36.490 1.00 86.06 95 ARG A N 1
ATOM 729 C CA . ARG A 1 95 ? 25.242 5.289 -37.092 1.00 86.06 95 ARG A CA 1
ATOM 730 C C . ARG A 1 95 ? 25.135 6.282 -38.245 1.00 86.06 95 ARG A C 1
ATOM 732 O O . ARG A 1 95 ? 25.928 7.210 -38.289 1.00 86.06 95 ARG A O 1
ATOM 739 N N . ALA A 1 96 ? 24.113 6.138 -39.086 1.00 78.75 96 ALA A N 1
ATOM 740 C CA . ALA A 1 96 ? 23.840 7.065 -40.183 1.00 78.75 96 ALA A CA 1
ATOM 741 C C . ALA A 1 96 ? 23.475 8.490 -39.721 1.00 78.75 96 ALA A C 1
ATOM 743 O O . ALA A 1 96 ? 23.543 9.417 -40.512 1.00 78.75 96 ALA A O 1
ATOM 744 N N . SER A 1 97 ? 23.092 8.681 -38.454 1.00 78.12 97 SER A N 1
ATOM 745 C CA . SER A 1 97 ? 22.759 10.004 -37.900 1.00 78.12 97 SER A CA 1
ATOM 746 C C . SER A 1 97 ? 23.978 10.787 -37.379 1.00 78.12 97 SER A C 1
ATOM 748 O O . SER A 1 97 ? 23.812 11.914 -36.915 1.00 78.12 97 SER A O 1
ATOM 750 N N . TYR A 1 98 ? 25.174 10.188 -37.385 1.00 66.38 98 TYR A N 1
ATOM 751 C CA . TYR A 1 98 ? 26.421 10.791 -36.888 1.00 66.38 98 TYR A CA 1
ATOM 752 C C . TYR A 1 98 ? 27.481 11.014 -37.986 1.00 66.38 98 TYR A C 1
ATOM 754 O O . TYR A 1 98 ? 28.578 11.470 -37.661 1.00 66.38 98 TYR A O 1
ATOM 762 N N . GLU A 1 99 ? 27.163 10.704 -39.247 1.00 54.94 99 GLU A N 1
ATOM 763 C CA . GLU A 1 99 ? 27.931 11.102 -40.443 1.00 54.94 99 GLU A CA 1
ATOM 764 C C . GLU A 1 99 ? 27.284 12.327 -41.100 1.00 54.94 99 GLU A C 1
ATOM 766 O O . GLU A 1 99 ? 28.046 13.215 -41.545 1.00 54.94 99 GLU A O 1
#

pLDDT: mean 76.5, std 12.44, range [53.22, 95.0]